Protein AF-A0A7G2F4S6-F1 (afdb_monomer_lite)

Radius of gyration: 21.3 Å; chains: 1; bounding box: 55×24×59 Å

pLDDT: mean 88.72, std 13.96, range [53.97, 97.81]

Sequence (83 aa):
MNLLCDIIGILYHTPLGYLTEAELSKASKDMCDLTQAGFNLDWLQSKLDMVSLEKKTSEERILELKLEGNRSLPKDRSCPNEG

Organism: Arabidopsis thaliana (NCBI:txid3702)

Foldseek 3Di:
DDLVVLLCCQQPVDDLVRRDPVSLVSNVVSVVVVVVVVDDDVVSVVSSVVSVVVSVVVVVVVVVVVVVVVVPDDPDDPDPDDD

Secondary structure (DSSP, 8-state):
--HHHHHHIIIIIS-GGG--HHHHHHHHHHHHHHHHTT---HHHHHHHHHHHHHHHHHHHHHHHHHHHHHHSS----------

Structure (mmCIF, N/CA/C/O backbone):
data_AF-A0A7G2F4S6-F1
#
_entry.id   AF-A0A7G2F4S6-F1
#
loop_
_atom_site.group_PDB
_atom_site.id
_atom_site.type_symbol
_atom_site.label_atom_id
_atom_site.label_alt_id
_atom_site.label_comp_id
_atom_site.label_asym_id
_atom_site.label_entity_id
_atom_site.label_seq_id
_atom_site.pdbx_PDB_ins_code
_atom_site.Cartn_x
_atom_site.Cartn_y
_atom_site.Cartn_z
_atom_site.occupancy
_atom_site.B_iso_or_equiv
_atom_site.auth_seq_id
_atom_site.auth_comp_id
_atom_site.auth_asym_id
_atom_site.auth_atom_id
_atom_site.pdbx_PDB_model_num
ATOM 1 N N . MET A 1 1 ? -14.627 14.249 1.619 1.00 64.75 1 MET A N 1
ATOM 2 C CA . MET A 1 1 ? -13.777 13.102 1.232 1.00 64.75 1 MET A CA 1
ATOM 3 C C . MET A 1 1 ? -13.892 12.043 2.306 1.00 64.75 1 MET A C 1
ATOM 5 O O . MET A 1 1 ? -14.077 12.407 3.461 1.00 64.75 1 MET A O 1
ATOM 9 N N . ASN A 1 2 ? -13.867 10.771 1.922 1.00 90.19 2 ASN A N 1
ATOM 10 C CA . ASN A 1 2 ? -13.974 9.650 2.848 1.00 90.19 2 ASN A CA 1
ATOM 11 C C . ASN A 1 2 ? -12.628 8.921 2.841 1.00 90.19 2 ASN A C 1
ATOM 13 O O . ASN A 1 2 ? -12.302 8.289 1.840 1.00 90.19 2 ASN A O 1
ATOM 17 N N . LEU A 1 3 ? -11.878 9.031 3.946 1.00 94.75 3 LEU A N 1
ATOM 18 C CA . LEU A 1 3 ? -10.521 8.484 4.089 1.00 94.75 3 LEU A CA 1
ATOM 19 C C . LEU A 1 3 ? -10.458 7.017 3.653 1.00 94.75 3 LEU A C 1
ATOM 21 O O . LEU A 1 3 ? -9.570 6.631 2.901 1.00 94.75 3 LEU A O 1
ATOM 25 N N . LEU A 1 4 ? -11.450 6.212 4.047 1.00 95.38 4 LEU A N 1
ATOM 26 C CA . LEU A 1 4 ? -11.507 4.797 3.689 1.00 95.38 4 LEU A CA 1
ATOM 27 C C . LEU A 1 4 ? -11.651 4.587 2.175 1.00 95.38 4 LEU A C 1
ATOM 29 O O . LEU A 1 4 ? -10.972 3.736 1.605 1.00 95.38 4 LEU A O 1
ATOM 33 N N . CYS A 1 5 ? -12.516 5.363 1.517 1.00 95.38 5 CYS A N 1
ATOM 34 C CA . CYS A 1 5 ? -12.679 5.293 0.064 1.00 95.38 5 CYS A CA 1
ATOM 35 C C . CYS A 1 5 ? -11.403 5.725 -0.665 1.00 95.38 5 CYS A C 1
ATOM 37 O O . CYS A 1 5 ? -11.041 5.100 -1.659 1.00 95.38 5 CYS A O 1
ATOM 39 N N . ASP A 1 6 ? -10.714 6.749 -0.158 1.00 95.56 6 ASP A N 1
ATOM 40 C CA . ASP A 1 6 ? -9.464 7.235 -0.743 1.00 95.56 6 ASP A CA 1
ATOM 41 C C . ASP A 1 6 ? -8.359 6.170 -0.636 1.00 95.56 6 ASP A C 1
ATOM 43 O O . ASP A 1 6 ? -7.694 5.873 -1.627 1.00 95.56 6 ASP A O 1
ATOM 47 N N . ILE A 1 7 ? -8.215 5.528 0.532 1.00 97.38 7 ILE A N 1
ATOM 48 C CA . ILE A 1 7 ? -7.256 4.431 0.741 1.00 97.38 7 ILE A CA 1
ATOM 49 C C . ILE A 1 7 ? -7.571 3.252 -0.191 1.00 97.38 7 ILE A C 1
ATOM 51 O O . ILE A 1 7 ? -6.668 2.720 -0.835 1.00 97.38 7 ILE A O 1
ATOM 55 N N . ILE A 1 8 ? -8.841 2.844 -0.303 1.00 96.62 8 ILE A N 1
ATOM 56 C CA . ILE A 1 8 ? -9.244 1.755 -1.210 1.00 96.62 8 ILE A CA 1
ATOM 57 C C . ILE A 1 8 ? -8.939 2.122 -2.667 1.00 96.62 8 ILE A C 1
ATOM 59 O O . ILE A 1 8 ? -8.421 1.286 -3.408 1.00 96.62 8 ILE A O 1
ATOM 63 N N . GLY A 1 9 ? -9.207 3.368 -3.065 1.00 97.00 9 GLY A N 1
ATOM 64 C CA . GLY A 1 9 ? -8.848 3.898 -4.379 1.00 97.00 9 GLY A CA 1
ATOM 65 C C . GLY A 1 9 ? -7.363 3.715 -4.677 1.00 97.00 9 GLY A C 1
ATOM 66 O O . GLY A 1 9 ? -7.011 3.088 -5.675 1.00 97.00 9 GLY A O 1
ATOM 67 N N . ILE A 1 10 ? -6.508 4.170 -3.758 1.00 96.50 10 ILE A N 1
ATOM 68 C CA . ILE A 1 10 ? -5.050 4.061 -3.879 1.00 96.50 10 ILE A CA 1
ATOM 69 C C . ILE A 1 10 ? -4.608 2.591 -3.951 1.00 96.50 10 ILE A C 1
ATOM 71 O O . ILE A 1 10 ? -3.843 2.230 -4.836 1.00 96.50 10 ILE A O 1
ATOM 75 N N . LEU A 1 11 ? -5.087 1.722 -3.055 1.00 97.12 11 LEU A N 1
ATOM 76 C CA . LEU A 1 11 ? -4.538 0.366 -2.901 1.00 97.12 11 LEU A CA 1
ATOM 77 C C . LEU A 1 11 ? -5.095 -0.687 -3.870 1.00 97.12 11 LEU A C 1
ATOM 79 O O . LEU A 1 11 ? -4.444 -1.712 -4.091 1.00 97.12 11 LEU A O 1
ATOM 83 N N . TYR A 1 12 ? -6.301 -0.487 -4.404 1.00 96.56 12 TYR A N 1
ATOM 84 C CA . TYR A 1 12 ? -6.982 -1.486 -5.238 1.00 96.56 12 TYR A CA 1
ATOM 85 C C . TYR A 1 12 ? -7.279 -1.015 -6.657 1.00 96.56 12 TYR A C 1
ATOM 87 O O . TYR A 1 12 ? -7.434 -1.856 -7.543 1.00 96.56 12 TYR A O 1
ATOM 95 N N . HIS A 1 13 ? -7.379 0.295 -6.885 1.00 95.81 13 HIS A N 1
ATOM 96 C CA . HIS A 1 13 ? -7.824 0.832 -8.170 1.00 95.81 13 HIS A CA 1
ATOM 97 C C . HIS A 1 13 ? -6.741 1.614 -8.910 1.00 95.81 13 HIS A C 1
ATOM 99 O O . HIS A 1 13 ? -6.794 1.680 -10.138 1.00 95.81 13 HIS A O 1
ATOM 105 N N . THR A 1 14 ? -5.739 2.143 -8.209 1.00 95.81 14 THR A N 1
ATOM 106 C CA . THR A 1 14 ? -4.580 2.767 -8.848 1.00 95.81 14 THR A CA 1
ATOM 107 C C . THR A 1 14 ? -3.623 1.690 -9.371 1.00 95.81 14 THR A C 1
ATOM 109 O O . THR A 1 14 ? -3.125 0.874 -8.591 1.00 95.81 14 THR A O 1
ATOM 112 N N . PRO A 1 15 ? -3.320 1.657 -10.682 1.00 95.50 15 PRO A N 1
ATOM 113 C CA . PRO A 1 15 ? -2.325 0.732 -11.205 1.00 95.50 15 PRO A CA 1
ATOM 114 C C . PRO A 1 15 ? -0.934 1.061 -10.653 1.00 95.50 15 PRO A C 1
ATOM 116 O O . PRO A 1 15 ? -0.559 2.230 -10.571 1.00 95.50 15 PRO A O 1
ATOM 119 N N . LEU A 1 16 ? -0.139 0.030 -10.354 1.00 94.00 16 LEU A N 1
ATOM 120 C CA . LEU A 1 16 ? 1.150 0.155 -9.658 1.00 94.00 16 LEU A CA 1
ATOM 121 C C . LEU A 1 16 ? 2.109 1.180 -10.291 1.00 94.00 16 LEU A C 1
ATOM 123 O O . LEU A 1 16 ? 2.798 1.900 -9.579 1.00 94.00 16 LEU A O 1
ATOM 127 N N . GLY A 1 17 ? 2.131 1.280 -11.625 1.00 92.25 17 GLY A N 1
ATOM 128 C CA . GLY A 1 17 ? 3.004 2.212 -12.351 1.00 92.25 17 GLY A CA 1
ATOM 129 C C . GLY A 1 17 ? 2.622 3.694 -12.238 1.00 92.25 17 GLY A C 1
ATOM 130 O O . GLY A 1 17 ? 3.456 4.548 -12.524 1.00 92.25 17 GLY A O 1
ATOM 131 N N . TYR A 1 18 ? 1.390 4.006 -11.828 1.00 94.44 18 TYR A N 1
ATOM 132 C CA . TYR A 1 18 ? 0.941 5.380 -11.561 1.00 94.44 18 TYR A CA 1
ATOM 133 C C . TYR A 1 18 ? 1.020 5.746 -10.082 1.00 94.44 18 TYR A C 1
ATOM 135 O O . TYR A 1 18 ? 0.848 6.907 -9.727 1.00 94.44 18 TYR A O 1
ATOM 143 N N . LEU A 1 19 ? 1.262 4.753 -9.233 1.00 96.06 19 LEU A N 1
ATOM 144 C CA . LEU A 1 19 ? 1.174 4.881 -7.797 1.00 96.06 19 LEU A CA 1
ATOM 145 C C . LEU A 1 19 ? 2.450 5.534 -7.259 1.00 96.06 19 LEU A C 1
ATOM 147 O O . LEU A 1 19 ? 3.563 5.057 -7.491 1.00 96.06 19 LEU A O 1
ATOM 151 N N . THR A 1 20 ? 2.296 6.646 -6.547 1.00 95.62 20 THR A N 1
ATOM 152 C CA . THR A 1 20 ? 3.424 7.441 -6.046 1.00 95.62 20 THR A CA 1
ATOM 153 C C . THR A 1 20 ? 3.759 7.126 -4.587 1.00 95.62 20 THR A C 1
ATOM 155 O O . THR A 1 20 ? 2.917 6.676 -3.811 1.00 95.62 20 THR A O 1
ATOM 158 N N . GLU A 1 21 ? 4.999 7.405 -4.174 1.00 95.00 21 GLU A N 1
ATOM 159 C CA . GLU A 1 21 ? 5.396 7.287 -2.760 1.00 95.00 21 GLU A CA 1
ATOM 160 C C . GLU A 1 21 ? 4.570 8.219 -1.857 1.00 95.00 21 GLU A C 1
ATOM 162 O O . GLU A 1 21 ? 4.197 7.845 -0.746 1.00 95.00 21 GLU A O 1
ATOM 167 N N . ALA A 1 22 ? 4.207 9.402 -2.364 1.00 96.44 22 ALA A N 1
ATOM 168 C CA . ALA A 1 22 ? 3.353 10.346 -1.654 1.00 96.44 22 ALA A CA 1
ATOM 169 C C . ALA A 1 22 ? 1.945 9.781 -1.396 1.00 96.44 22 ALA A C 1
ATOM 171 O O . ALA A 1 22 ? 1.406 9.967 -0.306 1.00 96.44 22 ALA A O 1
ATOM 172 N N . GLU A 1 23 ? 1.358 9.063 -2.358 1.00 96.69 23 GLU A N 1
ATOM 173 C CA . GLU A 1 23 ? 0.056 8.409 -2.183 1.00 96.69 23 GLU A CA 1
ATOM 174 C C . GLU A 1 23 ? 0.118 7.250 -1.184 1.00 96.69 23 GLU A C 1
ATOM 176 O O . GLU A 1 23 ? -0.764 7.151 -0.334 1.00 96.69 23 GLU A O 1
ATOM 181 N N . LEU A 1 24 ? 1.170 6.420 -1.217 1.00 97.06 24 LEU A N 1
ATOM 182 C CA . LEU A 1 24 ? 1.372 5.361 -0.214 1.00 97.06 24 LEU A CA 1
ATOM 183 C C . LEU A 1 24 ? 1.565 5.940 1.189 1.00 97.06 24 LEU A C 1
ATOM 185 O O . LEU A 1 24 ? 0.970 5.456 2.150 1.00 97.06 24 LEU A O 1
ATOM 189 N N . SER A 1 25 ? 2.363 7.004 1.306 1.00 97.12 25 SER A N 1
ATOM 190 C CA . SER A 1 25 ? 2.589 7.702 2.572 1.00 97.12 25 SER A CA 1
ATOM 191 C C . SER A 1 25 ? 1.295 8.314 3.111 1.00 97.12 25 SER A C 1
ATOM 193 O O . SER A 1 25 ? 0.981 8.162 4.293 1.00 97.12 25 SER A O 1
ATOM 195 N N . LYS A 1 26 ? 0.498 8.939 2.235 1.00 96.12 26 LYS A N 1
ATOM 196 C CA . LYS A 1 26 ? -0.824 9.460 2.590 1.00 96.12 26 LYS A CA 1
ATOM 197 C C . LYS A 1 26 ? -1.757 8.341 3.051 1.00 96.12 26 LYS A C 1
ATOM 199 O O . LYS A 1 26 ? -2.354 8.479 4.111 1.00 96.12 26 LYS A O 1
ATOM 204 N N . ALA A 1 27 ? -1.852 7.239 2.307 1.00 97.00 27 ALA A N 1
ATOM 205 C CA . ALA A 1 27 ? -2.692 6.100 2.675 1.00 97.00 27 ALA A CA 1
ATOM 206 C C . ALA A 1 27 ? -2.297 5.525 4.045 1.00 97.00 27 ALA A C 1
ATOM 208 O O . ALA A 1 27 ? -3.167 5.287 4.876 1.00 97.00 27 ALA A O 1
ATOM 209 N N . SER A 1 28 ? -0.995 5.385 4.311 1.00 97.50 28 SER A N 1
ATOM 210 C CA . SER A 1 28 ? -0.472 4.958 5.615 1.00 97.50 28 SER A CA 1
ATOM 211 C C . SER A 1 28 ? -0.918 5.883 6.753 1.00 97.50 28 SER A C 1
ATOM 213 O O . SER A 1 28 ? -1.425 5.426 7.779 1.00 97.50 28 SER A O 1
ATOM 215 N N . LYS A 1 29 ? -0.800 7.201 6.554 1.00 97.12 29 LYS A N 1
ATOM 216 C CA . LYS A 1 29 ? -1.225 8.194 7.546 1.00 97.12 29 LYS A CA 1
ATOM 217 C C . LYS A 1 29 ? -2.738 8.170 7.777 1.00 97.12 29 LYS A C 1
ATOM 219 O O . LYS A 1 29 ? -3.173 8.119 8.921 1.00 97.12 29 LYS A O 1
ATOM 224 N N . ASP A 1 30 ? -3.523 8.148 6.706 1.00 97.12 30 ASP A N 1
ATOM 225 C CA . ASP A 1 30 ? -4.985 8.106 6.784 1.00 97.12 30 ASP A CA 1
ATOM 226 C C . ASP A 1 30 ? -5.468 6.821 7.489 1.00 97.12 30 ASP A C 1
ATOM 228 O O . ASP A 1 30 ? -6.429 6.843 8.259 1.00 97.12 30 ASP A O 1
ATOM 232 N N . MET A 1 31 ? -4.783 5.692 7.277 1.00 96.69 31 MET A N 1
ATOM 233 C CA . MET A 1 31 ? -5.039 4.442 7.998 1.00 96.69 31 MET A CA 1
ATOM 234 C C . MET A 1 31 ? -4.705 4.534 9.492 1.00 96.69 31 MET A C 1
ATOM 236 O O . MET A 1 31 ? -5.438 3.980 10.316 1.00 96.69 31 MET A O 1
ATOM 240 N N . CYS A 1 32 ? -3.635 5.245 9.856 1.00 96.31 32 CYS A N 1
ATOM 241 C CA . CYS A 1 32 ? -3.291 5.528 11.250 1.00 96.31 32 CYS A CA 1
ATOM 242 C C . CYS A 1 32 ? -4.412 6.327 11.93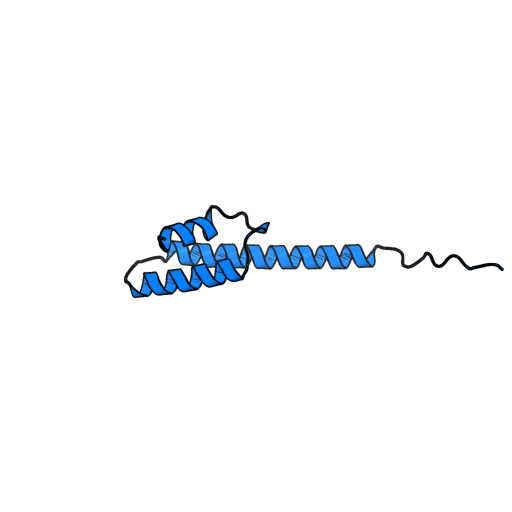5 1.00 96.31 32 CYS A C 1
ATOM 244 O O . CYS A 1 32 ? -4.897 5.934 12.994 1.00 96.31 32 CYS A O 1
ATOM 246 N N . ASP A 1 33 ? -4.912 7.378 11.283 1.00 96.44 33 ASP A N 1
ATOM 247 C CA . ASP A 1 33 ? -6.014 8.188 11.813 1.00 96.44 33 ASP A CA 1
ATOM 248 C C . ASP A 1 33 ? -7.294 7.348 12.019 1.00 96.44 33 ASP A C 1
ATOM 250 O O . ASP A 1 33 ? -7.976 7.467 13.040 1.00 96.44 33 ASP A O 1
ATOM 254 N N . LEU A 1 34 ? -7.608 6.444 11.083 1.00 96.56 34 LEU A N 1
ATOM 255 C CA . LEU A 1 34 ? -8.771 5.556 11.193 1.00 96.56 34 LEU A CA 1
ATOM 256 C C . LEU A 1 34 ? -8.604 4.479 12.277 1.00 96.56 34 LEU A C 1
ATOM 258 O O . LEU A 1 34 ? -9.548 4.196 13.014 1.00 96.56 34 LEU A O 1
ATOM 262 N N . THR A 1 35 ? -7.420 3.888 12.419 1.00 96.94 35 THR A N 1
ATOM 263 C CA . THR A 1 35 ? -7.162 2.918 13.498 1.00 96.94 35 THR A CA 1
ATOM 264 C C . THR A 1 35 ? -7.212 3.588 14.871 1.00 96.94 35 THR A C 1
ATOM 266 O O . THR A 1 35 ? -7.810 3.037 15.795 1.00 96.94 35 THR A O 1
ATOM 269 N N . GLN A 1 36 ? -6.714 4.823 14.995 1.00 96.62 36 GLN A N 1
ATOM 270 C CA . GLN A 1 36 ? -6.873 5.639 16.205 1.00 96.62 36 GLN A CA 1
ATOM 271 C C . GLN A 1 36 ? -8.341 5.965 16.513 1.00 96.62 36 GLN A C 1
ATOM 273 O O . GLN A 1 36 ? -8.714 6.054 17.682 1.00 96.62 36 GLN A O 1
ATOM 278 N N . ALA A 1 37 ? -9.188 6.093 15.489 1.00 96.12 37 ALA A N 1
ATOM 279 C CA . ALA A 1 37 ? -10.634 6.247 15.646 1.00 96.12 37 ALA A CA 1
ATOM 280 C C . ALA A 1 37 ? -11.372 4.929 15.975 1.00 96.12 37 ALA A C 1
ATOM 282 O O . ALA A 1 37 ? -12.590 4.943 16.153 1.00 96.12 37 ALA A O 1
ATOM 283 N N . GLY A 1 38 ? -10.661 3.801 16.082 1.00 97.06 38 GLY A N 1
ATOM 284 C CA . GLY A 1 38 ? -11.208 2.506 16.497 1.00 97.06 38 GLY A CA 1
ATOM 285 C C . GLY A 1 38 ? -11.615 1.573 15.355 1.00 97.06 38 GLY A C 1
ATOM 286 O O . GLY A 1 38 ? -12.244 0.545 15.608 1.00 97.06 38 GLY A O 1
ATOM 287 N N . PHE A 1 39 ? -11.273 1.892 14.104 1.00 96.06 39 PHE A N 1
ATOM 288 C CA . PHE A 1 39 ? -11.501 0.976 12.987 1.00 96.06 39 PHE A CA 1
ATOM 289 C C . PHE A 1 39 ? -10.454 -0.142 12.985 1.00 96.06 39 PHE A C 1
ATOM 291 O O . PHE A 1 39 ? -9.256 0.122 13.060 1.00 96.06 39 PHE A O 1
ATOM 298 N N . ASN A 1 40 ? -10.891 -1.394 12.823 1.00 96.31 40 ASN A N 1
ATOM 299 C CA . ASN A 1 40 ? -9.974 -2.480 12.487 1.00 96.31 40 ASN A CA 1
ATOM 300 C C . ASN A 1 40 ? -9.715 -2.471 10.971 1.00 96.31 40 ASN A C 1
ATOM 302 O O . ASN A 1 40 ? -10.635 -2.689 10.178 1.00 96.31 40 ASN A O 1
ATOM 306 N N . LEU A 1 41 ? -8.457 -2.239 10.589 1.00 96.25 41 LEU A N 1
ATOM 307 C CA . LEU A 1 41 ? -7.999 -2.157 9.202 1.00 96.25 41 LEU A CA 1
ATOM 308 C C . LEU A 1 41 ? -6.835 -3.122 8.897 1.00 96.25 41 LEU A C 1
ATOM 310 O O . LEU 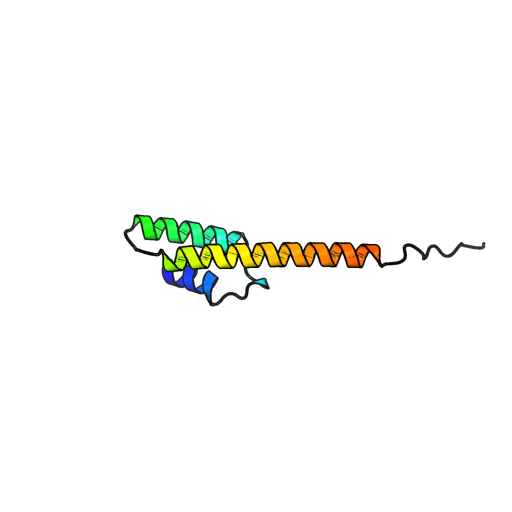A 1 41 ? -6.066 -2.870 7.970 1.00 96.25 41 LEU A O 1
ATOM 314 N N . ASP A 1 42 ? -6.708 -4.239 9.624 1.00 95.88 42 ASP A N 1
ATOM 315 C CA . ASP A 1 42 ? -5.589 -5.196 9.484 1.00 95.88 42 ASP A CA 1
ATOM 316 C C . ASP A 1 42 ? -5.399 -5.687 8.032 1.00 95.88 42 ASP A C 1
ATOM 318 O O . ASP A 1 42 ? -4.281 -5.814 7.519 1.00 95.88 42 ASP A O 1
ATOM 322 N N . TRP A 1 43 ? -6.513 -5.914 7.329 1.00 96.44 43 TRP A N 1
ATOM 323 C CA . TRP A 1 43 ? -6.521 -6.351 5.930 1.00 96.44 43 TRP A CA 1
ATOM 324 C C . TRP A 1 43 ? -6.024 -5.268 4.962 1.00 96.44 43 TRP A C 1
ATOM 326 O O . TRP A 1 43 ? -5.360 -5.577 3.972 1.00 96.44 43 TRP A O 1
ATOM 336 N N . LEU A 1 44 ? -6.314 -3.995 5.246 1.00 96.81 44 LEU A N 1
ATOM 337 C CA . LEU A 1 44 ? -5.804 -2.864 4.472 1.00 96.81 44 LEU A CA 1
ATOM 338 C C . LEU A 1 44 ? -4.316 -2.652 4.743 1.00 96.81 44 LEU A C 1
ATOM 340 O O . LEU A 1 44 ? -3.580 -2.336 3.813 1.00 96.81 44 LEU A O 1
ATOM 344 N N . GLN A 1 45 ? -3.864 -2.885 5.978 1.00 96.25 45 GLN A N 1
ATOM 345 C CA . GLN A 1 45 ? -2.466 -2.698 6.361 1.00 96.25 45 GLN A CA 1
ATOM 346 C C . GLN A 1 45 ? -1.602 -3.728 5.632 1.00 96.25 45 GLN A C 1
ATOM 348 O O . GLN A 1 45 ? -0.642 -3.377 4.952 1.00 96.25 45 GLN A O 1
ATOM 353 N N . SER A 1 46 ? -2.052 -4.986 5.649 1.00 97.56 46 SER A N 1
ATOM 354 C CA . SER A 1 46 ? -1.428 -6.081 4.900 1.00 97.56 46 SER A CA 1
ATOM 355 C C . SER A 1 46 ? -1.369 -5.788 3.395 1.00 97.56 4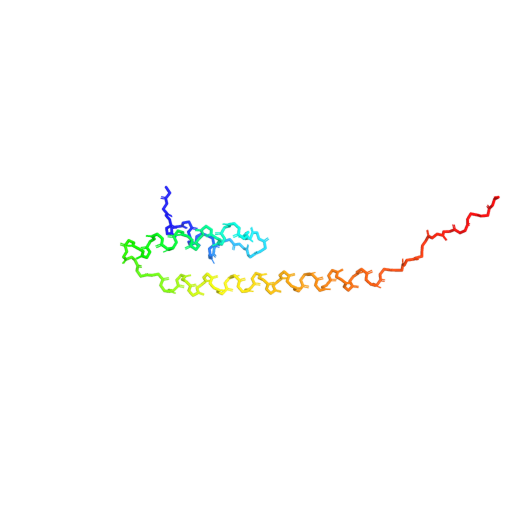6 SER A C 1
ATOM 357 O O . SER A 1 46 ? -0.379 -6.087 2.727 1.00 97.56 46 SER A O 1
ATOM 359 N N . LYS A 1 47 ? -2.425 -5.177 2.839 1.00 97.81 47 LYS A N 1
ATOM 360 C CA . LYS A 1 47 ? -2.460 -4.783 1.426 1.00 97.81 47 LYS A CA 1
ATOM 361 C C . LYS A 1 47 ? -1.474 -3.652 1.121 1.00 97.81 47 LYS A C 1
ATOM 363 O O . LYS A 1 47 ? -0.805 -3.717 0.091 1.00 97.81 47 LYS A O 1
ATOM 368 N N . LEU A 1 48 ? -1.391 -2.637 1.982 1.00 97.56 48 LEU A N 1
ATOM 369 C CA . LEU A 1 48 ? -0.457 -1.519 1.840 1.00 97.56 48 LEU A CA 1
ATOM 370 C C . LEU A 1 48 ? 0.996 -2.008 1.822 1.00 97.56 48 LEU A C 1
ATOM 372 O O . LEU A 1 48 ? 1.765 -1.594 0.952 1.00 97.56 48 LEU A O 1
ATOM 376 N N . ASP A 1 49 ? 1.349 -2.923 2.725 1.00 97.44 49 ASP A N 1
ATOM 377 C CA . ASP A 1 49 ? 2.692 -3.507 2.794 1.00 97.44 49 ASP A CA 1
ATOM 378 C C . ASP A 1 49 ? 3.035 -4.274 1.510 1.00 97.44 49 ASP A C 1
ATOM 380 O O . ASP A 1 49 ? 4.112 -4.097 0.937 1.00 97.44 49 ASP A O 1
ATOM 384 N N . MET A 1 50 ? 2.087 -5.069 1.001 1.00 97.50 50 MET A N 1
ATOM 385 C CA . MET A 1 50 ? 2.250 -5.820 -0.244 1.00 97.50 50 MET A CA 1
ATOM 386 C C . MET A 1 50 ? 2.466 -4.897 -1.451 1.00 97.50 50 MET A C 1
ATOM 388 O O . MET A 1 50 ? 3.421 -5.086 -2.200 1.00 97.50 50 MET A O 1
ATOM 392 N N . VAL A 1 51 ? 1.622 -3.873 -1.623 1.00 96.94 51 VAL A N 1
ATOM 393 C CA . VAL A 1 51 ? 1.739 -2.914 -2.738 1.00 96.94 51 VAL A CA 1
ATOM 394 C C . VAL A 1 51 ? 3.051 -2.130 -2.653 1.00 96.94 51 VAL A C 1
ATOM 396 O O . VAL A 1 51 ? 3.715 -1.921 -3.668 1.00 96.94 51 VAL A O 1
ATOM 399 N N . SER A 1 52 ? 3.461 -1.730 -1.447 1.00 96.06 52 SER A N 1
ATOM 400 C CA . SER A 1 52 ? 4.725 -1.015 -1.230 1.00 96.06 52 SER A CA 1
ATOM 401 C C . SER A 1 52 ? 5.934 -1.874 -1.609 1.00 96.06 52 SER A C 1
ATOM 403 O O . SER A 1 52 ? 6.865 -1.388 -2.256 1.00 96.06 52 SER A O 1
ATOM 405 N N . LEU A 1 53 ? 5.903 -3.164 -1.260 1.00 96.94 53 LEU A N 1
ATOM 406 C CA . LEU A 1 53 ? 6.942 -4.121 -1.632 1.00 96.94 53 LEU A CA 1
ATOM 407 C C . LEU A 1 53 ? 6.985 -4.351 -3.148 1.00 96.94 53 LEU A C 1
ATOM 409 O O . LEU A 1 53 ? 8.049 -4.228 -3.753 1.00 96.94 53 LEU A O 1
ATOM 413 N N . GLU A 1 54 ? 5.837 -4.627 -3.772 1.00 95.94 54 GLU A N 1
ATOM 414 C CA . GLU A 1 54 ? 5.727 -4.829 -5.222 1.00 95.94 54 GLU A CA 1
ATOM 415 C C . GLU A 1 54 ? 6.240 -3.617 -6.009 1.00 95.94 54 GLU A C 1
ATOM 417 O O . GLU A 1 54 ? 6.951 -3.776 -7.010 1.00 95.94 54 GLU A O 1
ATOM 422 N N . LYS A 1 55 ? 5.918 -2.402 -5.544 1.00 94.88 55 LYS A N 1
ATOM 423 C CA . LYS A 1 55 ? 6.391 -1.156 -6.149 1.00 94.88 55 LYS A CA 1
ATOM 424 C C . LYS A 1 55 ? 7.911 -1.058 -6.080 1.00 94.88 55 LYS A C 1
ATOM 426 O O . LYS A 1 55 ? 8.549 -0.877 -7.116 1.00 94.88 55 LYS A O 1
ATOM 431 N N . LYS A 1 56 ? 8.489 -1.242 -4.890 1.00 94.81 56 LYS A N 1
ATOM 432 C CA . LYS A 1 56 ? 9.941 -1.174 -4.690 1.00 94.81 56 LYS A CA 1
ATOM 433 C C . LYS A 1 56 ? 10.675 -2.185 -5.572 1.00 94.81 56 LYS A C 1
ATOM 435 O O . LYS A 1 56 ? 11.592 -1.810 -6.295 1.00 94.81 56 LYS A O 1
ATOM 440 N N . THR A 1 57 ? 10.219 -3.437 -5.590 1.00 95.62 57 THR A N 1
ATOM 441 C CA . THR A 1 57 ? 10.815 -4.482 -6.433 1.00 95.62 57 THR A CA 1
ATOM 442 C C . THR A 1 57 ? 10.697 -4.154 -7.921 1.00 95.62 57 THR A C 1
ATOM 444 O O . THR A 1 57 ? 11.626 -4.403 -8.689 1.00 95.62 57 THR A O 1
ATOM 447 N N . SER A 1 58 ? 9.576 -3.576 -8.355 1.00 94.50 58 SER A N 1
ATOM 448 C CA . SER A 1 58 ? 9.407 -3.148 -9.747 1.00 94.50 58 SER A CA 1
ATOM 449 C C . SER A 1 58 ? 10.381 -2.029 -10.118 1.00 94.50 58 SER A C 1
ATOM 451 O O . SER A 1 58 ? 11.000 -2.085 -11.179 1.00 94.50 58 SER A O 1
ATOM 453 N N . GLU A 1 59 ? 10.570 -1.046 -9.238 1.00 93.44 59 GLU A N 1
ATOM 454 C CA . GLU A 1 59 ? 11.532 0.043 -9.434 1.00 93.44 59 GLU A CA 1
ATOM 455 C C . GLU A 1 59 ? 12.978 -0.464 -9.461 1.00 93.44 59 GLU A C 1
ATOM 457 O O . GLU A 1 59 ? 13.740 -0.078 -10.346 1.00 93.44 59 GLU A O 1
ATOM 462 N N . GLU A 1 60 ? 13.342 -1.389 -8.569 1.00 94.56 60 GLU A N 1
ATOM 463 C CA . GLU A 1 60 ? 14.659 -2.040 -8.555 1.00 94.56 60 GLU A CA 1
ATOM 464 C C . GLU A 1 60 ? 14.942 -2.768 -9.879 1.00 94.56 60 GLU A C 1
ATOM 466 O O . GLU A 1 60 ? 16.001 -2.574 -10.480 1.00 94.56 60 GLU A O 1
ATOM 471 N N . ARG A 1 61 ? 13.967 -3.525 -10.399 1.00 94.25 61 ARG A N 1
ATOM 472 C CA . ARG A 1 61 ? 14.085 -4.213 -11.698 1.00 94.25 61 ARG A CA 1
ATOM 473 C C . ARG A 1 61 ? 14.209 -3.241 -12.871 1.00 94.25 61 ARG A C 1
ATOM 475 O O . ARG A 1 61 ? 14.978 -3.489 -13.798 1.00 94.25 61 ARG A O 1
ATOM 482 N N . ILE A 1 62 ? 13.467 -2.132 -12.851 1.00 92.12 62 ILE A N 1
ATOM 483 C CA . ILE A 1 62 ? 13.569 -1.090 -13.885 1.00 92.12 62 ILE A CA 1
ATOM 484 C C . ILE A 1 62 ? 14.965 -0.456 -13.866 1.00 92.12 62 ILE A C 1
ATOM 486 O O . ILE A 1 62 ? 15.547 -0.223 -14.927 1.00 92.12 62 ILE A O 1
ATOM 490 N N . LEU A 1 63 ? 15.515 -0.190 -12.678 1.00 91.62 63 LEU A N 1
ATOM 491 C CA . LEU A 1 63 ? 16.864 0.353 -12.524 1.00 91.62 63 LEU A CA 1
ATOM 492 C C . LEU A 1 63 ? 17.928 -0.614 -13.056 1.00 91.62 63 LEU A C 1
ATOM 494 O O . LEU A 1 63 ? 18.8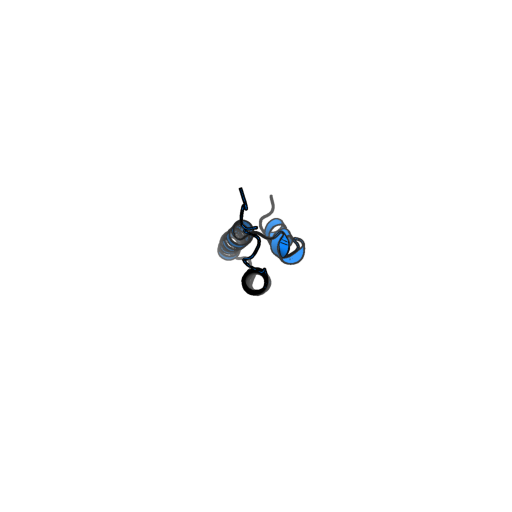13 -0.182 -13.795 1.00 91.62 63 LEU A O 1
ATOM 498 N N . GLU A 1 64 ? 17.823 -1.906 -12.741 1.00 91.69 64 GLU A N 1
ATOM 499 C CA . GLU A 1 64 ? 18.738 -2.943 -13.235 1.00 91.69 64 GLU A CA 1
ATOM 500 C C . GLU A 1 64 ? 18.746 -3.015 -14.769 1.00 91.69 64 GLU A C 1
ATOM 502 O O . GLU A 1 64 ? 19.803 -2.884 -15.393 1.00 91.69 64 GLU A O 1
ATOM 507 N N . LEU A 1 65 ? 17.563 -3.101 -15.388 1.00 91.75 65 LEU A N 1
ATOM 508 C CA . LEU A 1 65 ? 17.422 -3.118 -16.848 1.00 91.75 65 LEU A CA 1
ATOM 509 C C . LEU A 1 65 ? 17.993 -1.849 -17.500 1.00 91.75 65 LEU A C 1
ATOM 511 O O . LEU A 1 65 ? 18.606 -1.904 -18.568 1.00 91.75 65 LEU A O 1
ATOM 515 N N . LYS A 1 66 ? 17.835 -0.690 -16.851 1.00 88.81 66 LYS A N 1
ATOM 516 C CA . LYS A 1 66 ? 18.367 0.584 -17.351 1.00 88.81 66 LYS A CA 1
ATOM 517 C C . LYS A 1 66 ? 19.895 0.642 -17.285 1.00 88.81 66 LYS A C 1
ATOM 519 O O . LYS A 1 66 ? 20.522 1.235 -18.163 1.00 88.81 66 LYS A O 1
ATOM 524 N N . LEU A 1 67 ? 20.508 0.015 -16.281 1.00 87.00 67 LEU A N 1
ATOM 525 C CA . LEU A 1 67 ? 21.964 -0.108 -16.182 1.00 87.00 67 LEU A CA 1
ATOM 526 C C . LEU A 1 67 ? 22.532 -1.058 -17.244 1.00 87.00 67 LEU A C 1
ATOM 528 O O . LEU A 1 67 ? 23.580 -0.760 -17.818 1.00 87.00 67 LEU A O 1
ATOM 532 N N . GLU A 1 68 ? 21.847 -2.164 -17.536 1.00 81.69 68 GLU A N 1
ATOM 533 C CA . GLU A 1 68 ? 22.258 -3.117 -18.575 1.00 81.69 68 GLU A CA 1
ATOM 534 C C . GLU A 1 68 ? 22.149 -2.525 -19.990 1.00 81.69 68 GLU A C 1
ATOM 536 O O . GLU A 1 68 ? 23.097 -2.614 -20.779 1.00 81.69 68 GLU A O 1
ATOM 541 N N . GLY A 1 69 ? 21.051 -1.822 -20.290 1.00 76.69 69 GLY A N 1
ATOM 542 C CA . GLY A 1 69 ? 20.875 -1.109 -21.561 1.00 76.69 69 GLY A CA 1
ATOM 543 C C . GLY A 1 69 ? 21.951 -0.044 -21.818 1.00 76.69 69 GLY A C 1
ATOM 544 O O . GLY A 1 69 ? 22.406 0.139 -22.944 1.00 76.69 69 GLY A O 1
ATOM 545 N N . ASN A 1 70 ? 22.438 0.619 -20.766 1.00 71.31 70 ASN A N 1
ATOM 546 C CA . ASN A 1 70 ? 23.502 1.619 -20.890 1.00 71.31 70 ASN A CA 1
ATOM 547 C C . ASN A 1 70 ? 24.901 1.009 -21.099 1.00 71.31 70 ASN A C 1
ATOM 549 O O . ASN A 1 70 ? 25.778 1.680 -21.642 1.00 71.31 70 ASN A O 1
ATOM 553 N N . ARG A 1 71 ? 25.136 -0.239 -20.670 1.00 65.56 71 ARG A N 1
ATOM 554 C CA . ARG A 1 71 ? 26.417 -0.950 -20.872 1.00 65.56 71 ARG A CA 1
ATOM 555 C C . ARG A 1 71 ? 26.559 -1.535 -22.277 1.00 65.56 71 ARG A C 1
ATOM 557 O O . ARG A 1 71 ? 27.678 -1.782 -22.712 1.00 65.56 71 ARG A O 1
ATOM 564 N N . SER A 1 72 ? 25.443 -1.758 -22.964 1.00 59.66 72 SER A N 1
ATOM 565 C CA . SER A 1 72 ? 25.380 -2.387 -24.287 1.00 59.66 72 SER A CA 1
ATOM 566 C C . SER A 1 72 ? 25.412 -1.386 -25.452 1.00 59.66 72 SER A C 1
ATOM 568 O O . SER A 1 72 ? 25.588 -1.798 -26.597 1.00 59.66 72 SER A O 1
ATOM 570 N N . LEU A 1 73 ? 25.311 -0.077 -25.187 1.00 57.62 73 LEU A N 1
ATOM 571 C CA . LEU A 1 73 ? 25.509 0.967 -26.197 1.00 57.62 73 LEU A CA 1
ATOM 572 C C . LEU A 1 73 ? 27.011 1.150 -26.500 1.00 57.62 73 LEU A C 1
ATOM 574 O O . LEU A 1 73 ? 27.767 1.520 -25.596 1.00 57.62 73 LEU A O 1
ATOM 578 N N . PRO A 1 74 ? 27.466 0.958 -27.754 1.00 56.88 74 PRO A N 1
ATOM 579 C CA . PRO A 1 74 ? 28.839 1.267 -28.135 1.00 56.88 74 PRO A CA 1
ATOM 580 C C . PRO A 1 74 ? 29.111 2.762 -27.934 1.00 56.88 74 PRO A C 1
ATOM 582 O O . PRO A 1 74 ? 28.454 3.608 -28.544 1.00 56.88 74 PRO A O 1
ATOM 585 N N . LYS A 1 75 ? 30.106 3.104 -27.107 1.00 61.34 75 LYS A N 1
ATOM 586 C CA . LYS A 1 75 ? 30.686 4.455 -27.045 1.00 61.34 75 LYS A CA 1
ATOM 587 C C . LYS A 1 75 ? 31.615 4.681 -28.238 1.00 61.34 75 LYS A C 1
ATOM 589 O O . LYS A 1 75 ? 32.781 4.984 -28.050 1.00 61.34 75 LYS A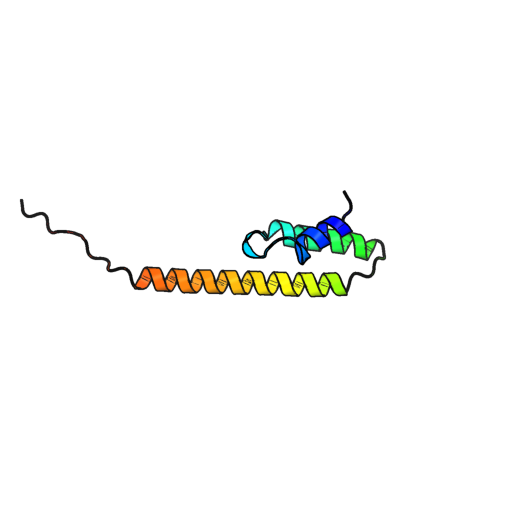 O 1
ATOM 594 N N . ASP A 1 76 ? 31.124 4.514 -29.457 1.00 61.88 76 ASP A N 1
ATOM 595 C CA . ASP A 1 76 ? 31.915 4.862 -30.632 1.00 61.88 76 ASP A CA 1
ATOM 596 C C . ASP A 1 76 ? 31.033 5.486 -31.700 1.00 61.88 76 ASP A C 1
ATOM 598 O O . ASP A 1 76 ? 30.392 4.823 -32.516 1.00 61.88 76 ASP A O 1
ATOM 602 N N . ARG A 1 77 ? 31.008 6.817 -31.677 1.00 59.03 77 ARG A N 1
ATOM 603 C CA . ARG A 1 77 ? 30.894 7.600 -32.902 1.00 59.03 77 ARG A CA 1
ATOM 604 C C . ARG A 1 77 ? 31.565 8.962 -32.735 1.00 59.03 77 ARG A C 1
ATOM 606 O O . ARG A 1 77 ? 30.947 9.993 -32.967 1.00 59.03 77 ARG A O 1
ATOM 613 N N . SER A 1 78 ? 32.838 8.965 -32.345 1.00 58.00 78 SER A N 1
ATOM 614 C CA . SER A 1 78 ? 33.719 10.038 -32.810 1.00 58.00 78 SER A CA 1
ATOM 615 C C . SER A 1 78 ? 34.275 9.586 -34.151 1.00 58.00 78 SER A C 1
ATOM 617 O O . SER A 1 78 ? 35.238 8.829 -34.207 1.00 58.00 78 SER A O 1
ATOM 619 N N . CYS A 1 79 ? 33.627 10.002 -35.239 1.00 53.97 79 CYS A N 1
ATOM 620 C CA . CYS A 1 79 ? 34.264 9.946 -36.550 1.00 53.97 79 CYS A CA 1
ATOM 621 C C . CYS A 1 79 ? 35.550 10.789 -36.467 1.00 53.97 79 CYS A C 1
ATOM 623 O O . CYS A 1 79 ? 35.469 11.925 -35.989 1.00 53.97 79 CYS A O 1
ATOM 625 N N . PRO A 1 80 ? 36.723 10.283 -36.885 1.00 58.72 80 PRO A N 1
ATOM 626 C CA . PRO A 1 80 ? 37.903 11.126 -36.972 1.00 58.72 80 PRO A CA 1
ATOM 627 C C . PRO A 1 80 ? 37.635 12.189 -38.044 1.00 58.72 80 PRO A C 1
ATOM 629 O O . PRO A 1 80 ? 37.310 11.861 -39.184 1.00 58.72 80 PRO A O 1
ATOM 632 N N . ASN A 1 81 ? 37.703 13.463 -37.658 1.00 59.53 81 ASN A N 1
ATOM 633 C CA . ASN A 1 81 ? 37.739 14.560 -38.617 1.00 59.53 81 ASN A CA 1
ATOM 634 C C . ASN A 1 81 ? 39.084 14.472 -39.341 1.00 59.53 81 ASN A C 1
ATOM 636 O O . ASN A 1 81 ? 40.118 14.805 -38.765 1.00 59.53 81 ASN A O 1
ATOM 640 N N . GLU A 1 82 ? 39.064 13.997 -40.582 1.00 57.28 82 GL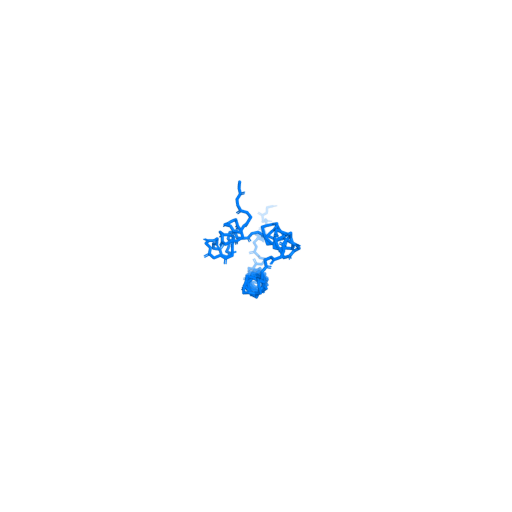U A N 1
ATOM 641 C CA . GLU A 1 82 ? 40.142 14.255 -41.529 1.00 57.28 82 GLU A CA 1
ATOM 642 C C . GLU A 1 82 ? 39.861 15.605 -42.199 1.00 57.28 82 GLU A C 1
ATOM 644 O O . GLU A 1 82 ? 38.848 15.771 -42.883 1.00 57.28 82 GLU A O 1
ATOM 649 N N . GLY A 1 83 ? 40.736 16.578 -41.937 1.00 54.84 83 GLY A N 1
ATOM 650 C CA . GLY A 1 83 ? 40.707 17.935 -42.483 1.00 54.84 83 GLY A CA 1
ATOM 651 C C . GLY A 1 83 ? 41.890 18.748 -41.990 1.00 54.84 83 GLY A C 1
ATOM 652 O O . GLY A 1 83 ? 41.884 19.087 -40.786 1.00 54.84 83 GLY A O 1
#